Protein AF-A0A923CC50-F1 (afdb_monomer_lite)

pLDDT: mean 88.53, std 10.12, range [54.56, 97.69]

Structure (mmCIF, N/CA/C/O backbone):
data_AF-A0A923CC50-F1
#
_entry.id   AF-A0A923CC50-F1
#
loop_
_atom_site.group_PDB
_atom_site.id
_atom_site.type_symbol
_atom_site.label_atom_id
_atom_site.label_alt_id
_atom_site.label_comp_id
_atom_site.label_asym_id
_atom_site.label_entity_id
_atom_site.label_seq_id
_atom_site.pdbx_PDB_ins_code
_atom_site.Cartn_x
_atom_site.Cartn_y
_atom_site.Cartn_z
_atom_site.occupancy
_atom_site.B_iso_or_equiv
_atom_site.auth_seq_id
_atom_site.auth_comp_id
_atom_site.auth_asym_id
_atom_site.auth_atom_id
_atom_site.pdbx_PDB_model_num
ATOM 1 N N . HIS A 1 1 ? 27.090 2.683 -10.263 1.00 54.56 1 HIS A N 1
ATOM 2 C CA . HIS A 1 1 ? 25.791 2.010 -10.485 1.00 54.56 1 HIS A CA 1
ATOM 3 C C . HIS A 1 1 ? 24.803 2.497 -9.418 1.00 54.56 1 HIS A C 1
ATOM 5 O O . HIS A 1 1 ? 24.905 2.073 -8.277 1.00 54.56 1 HIS A O 1
ATOM 11 N N . LEU A 1 2 ? 23.912 3.448 -9.733 1.00 62.91 2 LEU A N 1
ATOM 12 C CA . LEU A 1 2 ? 23.032 4.094 -8.733 1.00 62.91 2 LEU A CA 1
ATOM 13 C C . LEU A 1 2 ? 21.709 3.344 -8.479 1.00 62.91 2 LEU A C 1
ATOM 15 O O . LEU A 1 2 ? 20.970 3.711 -7.579 1.00 62.91 2 LEU A O 1
ATOM 19 N N . LEU A 1 3 ? 21.400 2.285 -9.235 1.00 71.25 3 LEU A N 1
ATOM 20 C CA . LEU A 1 3 ? 20.100 1.587 -9.196 1.00 71.25 3 LEU A CA 1
ATOM 21 C C . LEU A 1 3 ? 20.236 0.080 -8.906 1.00 71.25 3 LEU A C 1
ATOM 23 O O . LEU A 1 3 ? 19.431 -0.750 -9.330 1.00 71.25 3 LEU A O 1
ATOM 27 N N . THR A 1 4 ? 21.290 -0.290 -8.183 1.00 69.88 4 THR A N 1
ATOM 28 C CA . THR A 1 4 ? 21.606 -1.670 -7.783 1.00 69.88 4 THR A CA 1
ATOM 29 C C . THR A 1 4 ? 21.574 -1.827 -6.266 1.00 69.88 4 THR A C 1
ATOM 31 O O . THR A 1 4 ? 21.692 -0.847 -5.534 1.00 69.88 4 THR A O 1
ATOM 34 N N . GLY A 1 5 ? 21.433 -3.067 -5.787 1.00 80.31 5 GLY A N 1
ATOM 35 C CA . GLY A 1 5 ? 21.504 -3.381 -4.356 1.00 80.31 5 GLY A CA 1
ATOM 36 C C . GLY A 1 5 ? 20.474 -2.613 -3.521 1.00 80.31 5 GLY A C 1
ATOM 37 O O . GLY A 1 5 ? 19.288 -2.608 -3.853 1.00 80.31 5 GLY A O 1
ATOM 38 N N . GLY A 1 6 ? 20.935 -1.943 -2.459 1.00 81.62 6 GLY A N 1
ATOM 39 C CA . GLY A 1 6 ? 20.091 -1.220 -1.497 1.00 81.62 6 GLY A CA 1
ATOM 40 C C . GLY A 1 6 ? 19.206 -0.127 -2.106 1.00 81.62 6 GLY A C 1
ATOM 41 O O . GLY A 1 6 ? 18.111 0.116 -1.611 1.00 81.62 6 GLY A O 1
ATOM 42 N N . ASN A 1 7 ? 19.588 0.465 -3.240 1.00 87.00 7 ASN A N 1
ATOM 43 C CA . ASN A 1 7 ? 18.759 1.494 -3.876 1.00 87.00 7 ASN A CA 1
ATOM 44 C C . ASN A 1 7 ? 17.466 0.918 -4.471 1.00 87.00 7 ASN A C 1
ATOM 46 O O . ASN A 1 7 ? 16.459 1.617 -4.538 1.00 87.00 7 ASN A O 1
ATOM 50 N N . LYS A 1 8 ? 17.436 -0.378 -4.813 1.00 88.31 8 LYS A N 1
ATOM 51 C CA . LYS A 1 8 ? 16.191 -1.055 -5.219 1.00 88.31 8 LYS A CA 1
ATOM 52 C C . LYS A 1 8 ? 15.199 -1.166 -4.061 1.00 88.31 8 LYS A C 1
ATOM 54 O O . LYS A 1 8 ? 13.997 -1.063 -4.282 1.00 88.31 8 LYS A O 1
ATOM 59 N N . LEU A 1 9 ? 15.704 -1.350 -2.841 1.00 91.25 9 LEU A N 1
ATOM 60 C CA . LEU A 1 9 ? 14.896 -1.398 -1.621 1.00 91.25 9 LEU A CA 1
ATOM 61 C C . LEU A 1 9 ? 14.286 -0.023 -1.318 1.00 91.25 9 LEU A C 1
ATOM 63 O O . LEU A 1 9 ? 13.096 0.071 -1.031 1.00 91.25 9 LEU A O 1
ATOM 67 N N . TRP A 1 10 ? 15.057 1.052 -1.497 1.00 93.19 10 TRP A N 1
ATOM 68 C CA . TRP A 1 10 ? 14.546 2.418 -1.358 1.00 93.19 10 TRP A CA 1
ATOM 69 C C . TRP A 1 10 ? 13.496 2.787 -2.402 1.00 93.19 10 TRP A C 1
ATOM 71 O O . TRP A 1 10 ? 12.449 3.314 -2.040 1.00 93.19 10 TRP A O 1
ATOM 81 N N . VAL A 1 11 ? 13.732 2.464 -3.678 1.00 92.62 11 VAL A N 1
ATOM 82 C CA . VAL A 1 11 ? 12.735 2.668 -4.743 1.00 92.62 11 VAL A CA 1
ATOM 83 C C . VAL A 1 11 ? 11.450 1.911 -4.419 1.00 92.62 11 VAL A C 1
ATOM 85 O O . VAL A 1 11 ? 10.359 2.465 -4.505 1.00 92.62 11 VAL A O 1
ATOM 88 N N . ARG A 1 12 ? 11.575 0.659 -3.974 1.00 94.38 12 ARG A N 1
ATOM 89 C CA . ARG A 1 12 ? 10.435 -0.152 -3.556 1.00 94.38 12 ARG A CA 1
ATOM 90 C C . ARG A 1 12 ? 9.664 0.483 -2.396 1.00 94.38 12 ARG A C 1
ATOM 92 O O . ARG A 1 12 ? 8.437 0.510 -2.431 1.00 94.38 12 ARG A O 1
ATOM 99 N N . PHE A 1 13 ? 10.369 0.973 -1.376 1.00 95.38 13 PHE A N 1
ATOM 100 C CA . PHE A 1 13 ? 9.758 1.655 -0.235 1.00 95.38 13 PHE A CA 1
ATOM 101 C C . PHE A 1 13 ? 9.012 2.913 -0.686 1.00 95.38 13 PHE A C 1
ATOM 103 O O . PHE A 1 13 ? 7.861 3.108 -0.307 1.00 95.38 13 PHE A O 1
ATOM 110 N N . PHE A 1 14 ? 9.646 3.723 -1.536 1.00 95.31 14 PHE A N 1
ATOM 111 C CA . PHE A 1 14 ? 9.065 4.945 -2.077 1.00 95.31 14 PHE A CA 1
ATOM 112 C C . PHE A 1 14 ? 7.775 4.670 -2.859 1.00 95.31 14 PHE A C 1
ATOM 114 O O . PHE A 1 14 ? 6.743 5.258 -2.545 1.00 95.31 14 PHE A O 1
ATOM 121 N N . LEU A 1 15 ? 7.805 3.728 -3.811 1.00 95.25 15 LEU A N 1
ATOM 122 C CA . LEU A 1 15 ? 6.622 3.333 -4.586 1.00 95.25 15 LEU A CA 1
ATOM 123 C C . LEU A 1 15 ? 5.485 2.862 -3.671 1.00 95.25 15 LEU A C 1
ATOM 125 O O . LEU A 1 15 ? 4.340 3.272 -3.842 1.00 95.25 15 LEU A O 1
ATOM 129 N N . LEU A 1 16 ? 5.804 2.042 -2.663 1.00 96.94 16 LEU A N 1
ATOM 130 C CA . LEU A 1 16 ? 4.798 1.525 -1.739 1.00 96.94 16 LEU A CA 1
ATOM 131 C C . LEU A 1 16 ? 4.185 2.645 -0.895 1.00 96.94 16 LEU A C 1
ATOM 133 O O . LEU A 1 16 ? 2.974 2.656 -0.702 1.00 96.94 16 LEU A O 1
ATOM 137 N N . ALA A 1 17 ? 5.000 3.574 -0.394 1.00 96.44 17 ALA A N 1
ATOM 138 C CA . ALA A 1 17 ? 4.528 4.697 0.408 1.00 96.44 17 ALA A CA 1
ATOM 139 C C . ALA A 1 17 ? 3.600 5.615 -0.398 1.00 96.44 17 ALA A C 1
ATOM 141 O O . ALA A 1 17 ? 2.537 5.994 0.096 1.00 96.44 17 ALA A O 1
ATOM 142 N N . VAL A 1 18 ? 3.964 5.928 -1.646 1.00 96.19 18 VAL A N 1
ATOM 143 C CA . VAL A 1 18 ? 3.132 6.740 -2.545 1.00 96.19 18 VAL A CA 1
ATOM 144 C C . VAL A 1 18 ? 1.795 6.050 -2.808 1.00 96.19 18 VAL A C 1
ATOM 146 O O . VAL A 1 18 ? 0.755 6.660 -2.580 1.00 96.19 18 VAL A O 1
ATOM 149 N N . TYR A 1 19 ? 1.794 4.772 -3.194 1.00 96.12 19 TYR A N 1
ATOM 150 C CA . TYR A 1 19 ? 0.546 4.051 -3.470 1.00 96.12 19 TYR A CA 1
ATOM 151 C C . TYR A 1 19 ? -0.312 3.885 -2.214 1.00 96.12 19 TYR A C 1
ATOM 153 O O . TYR A 1 19 ? -1.489 4.221 -2.215 1.00 96.12 19 TYR A O 1
ATOM 161 N N . ALA A 1 20 ? 0.269 3.460 -1.091 1.00 96.31 20 ALA A N 1
ATOM 162 C CA . ALA A 1 20 ? -0.494 3.289 0.143 1.00 96.31 20 ALA A CA 1
ATOM 163 C C . ALA A 1 20 ? -1.146 4.594 0.628 1.00 96.31 20 ALA A C 1
ATOM 165 O O . ALA A 1 20 ? -2.292 4.579 1.072 1.00 96.31 20 ALA A O 1
ATOM 166 N N . THR A 1 21 ? -0.439 5.723 0.541 1.00 94.69 21 THR A N 1
ATOM 167 C CA . THR A 1 21 ? -0.992 7.022 0.956 1.00 94.69 21 THR A CA 1
ATOM 168 C C . THR A 1 21 ? -2.039 7.550 -0.021 1.00 94.69 21 THR A C 1
ATOM 170 O O . THR A 1 21 ? -3.039 8.104 0.435 1.00 94.69 21 THR A O 1
ATOM 173 N N . MET A 1 22 ? -1.850 7.336 -1.327 1.00 94.81 22 MET A N 1
ATOM 174 C CA . MET A 1 22 ? -2.838 7.652 -2.363 1.00 94.81 22 MET A CA 1
ATOM 175 C C . MET A 1 22 ? -4.144 6.891 -2.117 1.00 94.81 22 MET A C 1
ATOM 177 O O . MET A 1 22 ? -5.173 7.529 -1.914 1.00 94.81 22 MET A O 1
ATOM 181 N N . TYR A 1 23 ? -4.064 5.565 -1.955 1.00 94.88 23 TYR A N 1
ATOM 182 C CA . TYR A 1 23 ? -5.224 4.710 -1.693 1.00 94.88 23 TYR A CA 1
ATOM 183 C C . TYR A 1 23 ? -6.032 5.177 -0.480 1.00 94.88 23 TYR A C 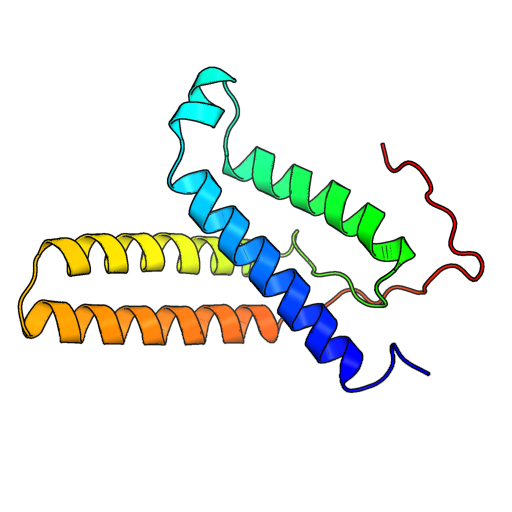1
ATOM 185 O O . TYR A 1 23 ? -7.247 5.343 -0.537 1.00 94.88 23 TYR A O 1
ATOM 193 N N . VAL A 1 24 ? -5.358 5.432 0.648 1.00 93.88 24 VAL A N 1
ATOM 194 C CA . VAL A 1 24 ? -6.035 5.911 1.862 1.00 93.88 24 VAL A CA 1
ATOM 195 C C . VAL A 1 24 ? -6.708 7.260 1.610 1.00 93.88 24 VAL A C 1
ATOM 197 O O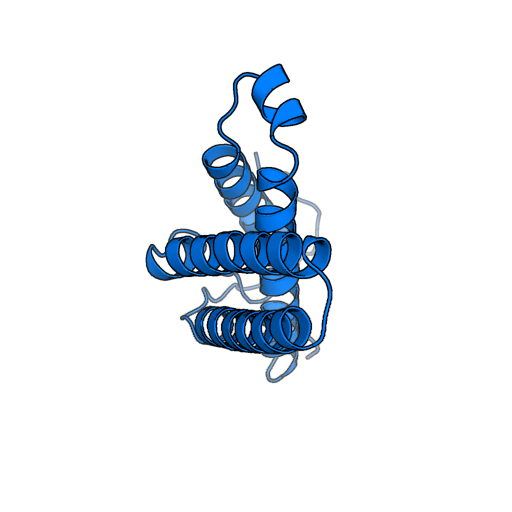 . VAL A 1 24 ? -7.863 7.443 1.982 1.00 93.88 24 VAL A O 1
ATOM 200 N N . ARG A 1 25 ? -6.000 8.209 0.991 1.00 91.31 25 ARG A N 1
ATOM 201 C CA . ARG A 1 25 ? -6.502 9.569 0.764 1.00 91.31 25 ARG A CA 1
ATOM 202 C C . ARG A 1 25 ? -7.725 9.577 -0.150 1.00 91.31 25 ARG A C 1
ATOM 204 O O . ARG A 1 25 ? -8.698 10.265 0.162 1.00 91.31 25 ARG A O 1
ATOM 211 N N . ASP A 1 26 ? -7.674 8.831 -1.244 1.00 89.88 26 ASP A N 1
ATOM 212 C CA . ASP A 1 26 ? -8.690 8.894 -2.294 1.00 89.88 26 ASP A CA 1
ATOM 213 C C . ASP A 1 26 ? -9.999 8.232 -1.825 1.00 89.88 26 ASP A C 1
ATOM 215 O O . ASP A 1 26 ? -11.089 8.732 -2.107 1.00 89.88 26 ASP A O 1
ATOM 219 N N . HIS A 1 27 ? -9.904 7.256 -0.916 1.00 88.88 27 HIS A N 1
ATOM 220 C CA . HIS A 1 27 ? -11.058 6.669 -0.230 1.00 88.88 27 HIS A CA 1
ATOM 221 C C . HIS A 1 27 ? -11.606 7.505 0.942 1.00 88.88 27 HIS A C 1
ATOM 223 O O . HIS A 1 27 ? -12.742 7.289 1.366 1.00 88.88 27 HIS A O 1
ATOM 229 N N . VAL A 1 28 ? -10.829 8.450 1.483 1.00 80.94 28 VAL A N 1
ATOM 230 C CA . VAL A 1 28 ? -11.284 9.397 2.524 1.00 80.94 28 VAL A CA 1
ATOM 231 C C . VAL A 1 28 ? -11.992 10.612 1.909 1.00 80.94 28 VAL A C 1
ATOM 233 O O . VAL A 1 28 ? -12.770 11.279 2.589 1.00 80.94 28 VAL A O 1
ATOM 236 N N . ARG A 1 29 ? -11.780 10.895 0.615 1.00 71.75 29 ARG A N 1
ATOM 237 C CA . ARG A 1 29 ? -12.413 12.007 -0.121 1.00 71.75 29 ARG A CA 1
ATOM 238 C C . ARG A 1 29 ? -13.328 11.513 -1.256 1.00 71.75 29 ARG A C 1
ATOM 240 O O . ARG A 1 29 ? -13.096 11.849 -2.420 1.00 71.75 29 ARG A O 1
ATOM 247 N N . PRO A 1 30 ? -14.399 10.759 -0.951 1.00 66.38 30 PRO A N 1
ATOM 248 C CA . PRO A 1 30 ? -15.246 10.156 -1.977 1.00 66.38 30 PRO A CA 1
ATOM 249 C C . PRO A 1 30 ? -16.060 11.184 -2.776 1.00 66.38 30 PRO A C 1
ATOM 251 O O . PRO A 1 30 ? -16.472 10.881 -3.886 1.00 66.38 30 PRO A O 1
ATOM 254 N N . GLU A 1 31 ? -16.273 12.400 -2.261 1.00 66.06 31 GLU A N 1
ATOM 255 C CA . GLU A 1 31 ? -17.092 13.430 -2.926 1.00 66.06 31 GLU A CA 1
ATOM 256 C C . GLU A 1 31 ? -16.557 13.841 -4.311 1.00 66.06 31 GLU A C 1
ATOM 258 O O . GLU A 1 31 ? -17.342 14.131 -5.207 1.00 66.06 31 GLU A O 1
ATOM 263 N N . PHE A 1 32 ? -15.236 13.798 -4.529 1.00 66.12 32 PHE A N 1
ATOM 264 C CA . PHE A 1 32 ? -14.642 14.066 -5.846 1.00 66.12 32 PHE A CA 1
ATOM 265 C C . PHE A 1 32 ? -14.969 12.962 -6.865 1.00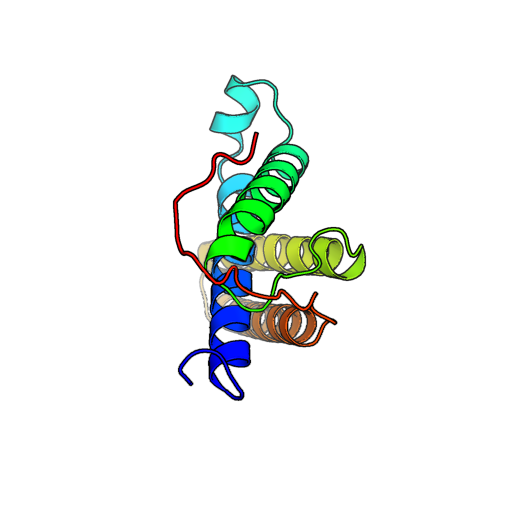 66.12 32 PHE A C 1
ATOM 267 O O . PHE A 1 32 ? -15.316 13.250 -8.005 1.00 66.12 32 PHE A O 1
ATOM 274 N N . HIS A 1 33 ? -14.906 11.702 -6.434 1.00 62.12 33 HIS A N 1
ATOM 275 C CA . HIS A 1 33 ? -15.156 10.533 -7.278 1.00 62.12 33 HIS A CA 1
ATOM 276 C C . HIS A 1 33 ? -16.654 10.338 -7.545 1.00 62.12 33 HIS A C 1
ATOM 278 O O . HIS A 1 33 ? -17.048 10.055 -8.671 1.00 62.12 33 HIS A O 1
ATOM 284 N N . LYS A 1 34 ? -17.504 10.623 -6.546 1.00 64.81 34 LYS A N 1
ATOM 285 C CA . LYS A 1 34 ? -18.967 10.678 -6.695 1.00 64.81 34 LYS A CA 1
ATOM 286 C C . LYS A 1 34 ? -19.413 11.740 -7.699 1.00 64.81 34 LYS A C 1
ATOM 288 O O . LYS A 1 34 ? -20.351 11.501 -8.446 1.00 64.81 34 LYS A O 1
ATOM 293 N N . ALA A 1 35 ? -18.750 12.898 -7.734 1.00 69.69 35 ALA A N 1
ATOM 294 C CA . ALA A 1 35 ? -19.061 13.950 -8.703 1.00 69.69 35 ALA A CA 1
ATOM 295 C C . ALA A 1 35 ? -18.723 13.553 -10.153 1.00 69.69 35 ALA A C 1
ATOM 297 O O . ALA A 1 35 ? -19.258 14.148 -11.086 1.00 69.69 35 ALA A O 1
ATOM 298 N N . LEU A 1 36 ? -17.844 12.563 -10.334 1.00 73.38 36 LEU A N 1
ATOM 299 C CA . LEU A 1 36 ? -17.425 12.032 -11.631 1.00 73.38 36 LEU A CA 1
ATOM 300 C C . LEU A 1 36 ? -18.075 10.678 -11.971 1.00 73.38 36 LEU A C 1
ATOM 302 O O . LEU A 1 36 ? -17.843 10.183 -13.067 1.00 73.38 36 LEU A O 1
ATOM 306 N N . ASP A 1 37 ? -18.879 10.109 -11.064 1.00 77.81 37 ASP A N 1
ATOM 307 C CA . ASP A 1 37 ? -19.471 8.761 -11.151 1.00 77.81 37 ASP A CA 1
ATOM 308 C C . ASP A 1 37 ? -18.434 7.640 -11.370 1.00 77.81 37 ASP A C 1
ATOM 310 O O . ASP A 1 37 ? -18.635 6.708 -12.145 1.00 77.81 37 ASP A O 1
ATOM 314 N N . ILE A 1 38 ? -17.281 7.751 -10.699 1.00 81.88 38 ILE A N 1
ATOM 315 C CA . ILE A 1 38 ? -16.178 6.784 -10.797 1.00 81.88 38 ILE A CA 1
ATOM 316 C C . ILE A 1 38 ? -15.974 6.104 -9.442 1.00 81.88 38 ILE A C 1
ATOM 318 O O . ILE A 1 38 ? -15.955 6.764 -8.400 1.00 81.88 38 ILE A O 1
ATOM 322 N N . ASP A 1 39 ? -15.777 4.786 -9.445 1.00 86.44 39 ASP A N 1
ATOM 323 C CA . ASP A 1 39 ? -15.371 4.058 -8.246 1.00 86.44 39 ASP A CA 1
ATOM 324 C C . ASP A 1 39 ? -13.905 4.396 -7.877 1.00 86.44 39 ASP A C 1
ATOM 326 O O . ASP A 1 39 ? -13.008 4.274 -8.717 1.00 86.44 39 ASP A O 1
ATOM 330 N N . PRO A 1 40 ? -13.616 4.832 -6.633 1.00 86.50 40 PRO A N 1
ATOM 331 C CA . PRO A 1 40 ? -12.270 5.246 -6.235 1.00 86.50 40 PRO A CA 1
ATOM 332 C C . PRO A 1 40 ? -11.262 4.091 -6.250 1.00 86.50 40 PRO A C 1
ATOM 334 O O . PRO A 1 40 ? -10.084 4.317 -6.515 1.00 86.50 40 PRO A O 1
ATOM 337 N N . THR A 1 41 ? -11.698 2.852 -5.994 1.00 89.94 41 THR A N 1
ATOM 338 C CA . THR A 1 41 ? -10.819 1.681 -6.055 1.00 89.94 41 THR A CA 1
ATOM 339 C C . THR A 1 41 ? -10.425 1.376 -7.503 1.00 89.94 41 THR A C 1
ATOM 341 O O . THR A 1 41 ? -9.251 1.118 -7.777 1.00 89.94 41 THR A O 1
ATOM 344 N N . GLU A 1 42 ? -11.376 1.421 -8.438 1.00 88.50 42 GLU A N 1
ATOM 345 C CA . GLU A 1 42 ? -11.096 1.248 -9.869 1.00 88.50 42 GLU A CA 1
ATOM 346 C C . GLU A 1 42 ? -10.179 2.352 -10.402 1.00 88.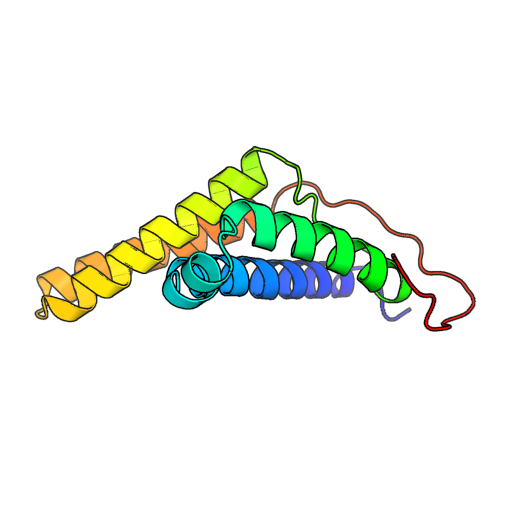50 42 GLU A C 1
ATOM 348 O O . GLU A 1 42 ? -9.187 2.059 -11.075 1.00 88.50 42 GLU A O 1
ATOM 353 N N . TYR A 1 43 ? -10.454 3.605 -10.032 1.00 89.69 43 TYR A N 1
ATOM 354 C CA . TYR A 1 43 ? -9.611 4.747 -10.372 1.00 89.69 43 TYR A CA 1
ATOM 355 C C . TYR A 1 43 ? -8.172 4.578 -9.867 1.00 89.69 43 TYR A C 1
ATOM 357 O O . TYR A 1 43 ? -7.227 4.711 -10.646 1.00 89.69 43 TYR A O 1
ATOM 365 N N . ASP A 1 44 ? -7.989 4.224 -8.590 1.00 92.12 44 ASP A N 1
ATOM 366 C CA . ASP A 1 44 ? -6.664 4.025 -7.997 1.00 92.12 44 ASP A CA 1
ATOM 367 C C . ASP A 1 44 ? -5.860 2.951 -8.737 1.00 92.12 44 ASP A C 1
ATOM 369 O O . ASP A 1 44 ? -4.667 3.131 -9.004 1.00 92.12 44 ASP A O 1
ATOM 373 N N . PHE A 1 45 ? -6.494 1.830 -9.092 1.00 93.75 45 PHE A N 1
ATOM 374 C CA . PHE A 1 45 ? -5.805 0.749 -9.794 1.00 93.75 45 PHE A CA 1
ATOM 375 C C . PHE A 1 45 ? -5.459 1.102 -11.240 1.00 93.75 45 PHE A C 1
ATOM 377 O O . PHE A 1 45 ? -4.390 0.703 -11.711 1.00 93.75 45 PHE A O 1
ATOM 384 N N . GLU A 1 46 ? -6.275 1.906 -11.918 1.00 92.69 46 GLU A N 1
ATOM 385 C CA . GLU A 1 46 ? -5.917 2.434 -13.235 1.00 92.69 46 GLU A CA 1
ATOM 386 C C . GLU A 1 46 ? -4.745 3.424 -13.144 1.00 92.69 46 GLU A C 1
ATOM 388 O O . GLU A 1 46 ? -3.772 3.328 -13.902 1.00 92.69 46 GLU A O 1
ATOM 393 N N . VAL A 1 47 ? -4.756 4.313 -12.145 1.00 93.19 47 VAL A N 1
ATOM 394 C CA . VAL A 1 47 ? -3.629 5.212 -11.864 1.00 93.19 47 VAL A CA 1
ATOM 395 C C . VAL A 1 47 ? -2.362 4.415 -11.558 1.00 93.19 47 VAL A C 1
ATOM 397 O O . VAL A 1 47 ? -1.287 4.771 -12.050 1.00 93.19 47 VAL A O 1
ATOM 400 N N . TYR A 1 48 ? -2.447 3.318 -10.801 1.00 94.75 48 TYR A N 1
ATOM 401 C CA . TYR A 1 48 ? -1.296 2.449 -10.546 1.00 94.75 48 TYR A CA 1
ATOM 402 C C . TYR A 1 48 ? -0.762 1.803 -11.808 1.00 94.75 48 TYR A C 1
ATOM 404 O O . TYR A 1 48 ? 0.459 1.759 -11.969 1.00 94.75 48 TYR A O 1
ATOM 412 N N . ARG A 1 49 ? -1.633 1.340 -12.707 1.00 93.56 49 ARG A N 1
ATOM 413 C CA . ARG A 1 49 ? -1.233 0.744 -13.983 1.00 93.56 49 ARG A CA 1
ATOM 414 C C . ARG A 1 49 ? -0.444 1.745 -14.827 1.00 93.56 49 ARG A C 1
ATOM 416 O O . ARG A 1 49 ? 0.693 1.460 -15.207 1.00 93.56 49 ARG A O 1
ATOM 423 N N . ILE A 1 50 ? -1.002 2.937 -15.051 1.00 93.06 50 ILE A N 1
ATOM 424 C CA . ILE A 1 50 ? -0.373 3.996 -15.858 1.00 93.06 50 ILE A CA 1
ATOM 425 C C . ILE A 1 50 ? 0.925 4.474 -15.200 1.00 93.06 50 ILE A C 1
ATOM 427 O O . ILE A 1 50 ? 1.973 4.555 -15.843 1.00 93.06 50 ILE A O 1
ATOM 431 N N . THR A 1 51 ? 0.888 4.748 -13.895 1.00 92.81 51 THR A N 1
ATOM 432 C CA . THR A 1 51 ? 2.061 5.230 -13.154 1.00 92.81 51 THR A CA 1
ATOM 433 C C . THR A 1 51 ? 3.170 4.186 -13.148 1.00 92.81 51 THR A C 1
ATOM 435 O O . THR A 1 51 ? 4.334 4.532 -13.339 1.00 92.81 51 THR A O 1
ATOM 438 N N . SER A 1 52 ? 2.828 2.908 -12.957 1.00 92.94 52 SER A N 1
ATOM 439 C CA . SER A 1 52 ? 3.788 1.805 -13.013 1.00 92.94 52 SER A CA 1
ATOM 440 C C . SER A 1 52 ? 4.458 1.738 -14.378 1.00 92.94 52 SER A C 1
ATOM 442 O O . SER A 1 52 ? 5.683 1.629 -14.423 1.00 92.94 52 SER A O 1
ATOM 444 N N . GLU A 1 53 ? 3.694 1.883 -15.465 1.00 91.50 53 GLU A N 1
ATOM 445 C CA . GLU A 1 53 ? 4.224 1.893 -16.830 1.00 91.50 53 GLU A CA 1
ATOM 446 C C . GLU A 1 53 ? 5.204 3.049 -17.054 1.00 91.50 53 GLU A C 1
ATOM 448 O O . GLU A 1 53 ? 6.352 2.827 -17.434 1.00 91.50 53 GLU A O 1
ATOM 453 N N . ILE A 1 54 ? 4.810 4.279 -16.715 1.00 89.50 54 ILE A N 1
ATOM 454 C CA . ILE A 1 54 ? 5.683 5.459 -16.835 1.00 89.50 54 ILE A CA 1
ATOM 455 C C . ILE A 1 54 ? 6.946 5.282 -15.980 1.00 89.50 54 ILE A C 1
ATOM 457 O O . ILE A 1 54 ? 8.061 5.581 -16.414 1.00 89.50 54 ILE A O 1
ATOM 461 N N . SER A 1 55 ? 6.797 4.742 -14.770 1.00 90.06 55 SER A N 1
ATOM 462 C CA . SER A 1 55 ? 7.905 4.574 -13.831 1.00 90.06 55 SER A CA 1
ATOM 463 C C . SER A 1 55 ? 8.980 3.594 -14.318 1.00 90.06 55 SER A C 1
ATOM 465 O O . SER A 1 55 ? 10.138 3.720 -13.912 1.00 90.06 55 SER A O 1
ATOM 467 N N . ARG A 1 56 ? 8.657 2.674 -15.245 1.00 89.94 56 ARG A N 1
ATOM 468 C CA . ARG A 1 56 ? 9.636 1.757 -15.863 1.00 89.94 56 ARG A CA 1
ATOM 469 C C . ARG A 1 56 ? 10.743 2.492 -16.620 1.00 89.94 56 ARG A C 1
ATOM 471 O O . ARG A 1 56 ? 11.837 1.956 -16.786 1.00 89.94 56 ARG A O 1
ATOM 478 N N . GLN A 1 57 ? 10.507 3.734 -17.032 1.00 86.88 57 GLN A N 1
ATOM 479 C CA . GLN A 1 57 ? 11.522 4.547 -17.704 1.00 86.88 57 GLN A CA 1
ATOM 480 C C . GLN A 1 57 ? 12.654 4.976 -16.754 1.00 86.88 57 GLN A C 1
ATOM 482 O O . GLN A 1 57 ? 13.744 5.309 -17.214 1.00 86.88 57 GLN A O 1
ATOM 487 N N . VAL A 1 58 ? 12.420 4.962 -15.434 1.00 87.62 58 VAL A N 1
ATOM 488 C CA . VAL A 1 58 ? 13.354 5.516 -14.435 1.00 87.62 58 VAL A CA 1
ATOM 489 C C . VAL A 1 58 ? 13.678 4.567 -13.282 1.00 87.62 58 VAL A C 1
ATOM 491 O O . VAL A 1 58 ? 14.748 4.683 -12.680 1.00 87.62 58 VAL A O 1
ATOM 494 N N . PHE A 1 59 ? 12.801 3.610 -12.968 1.00 90.06 59 PHE A N 1
ATOM 495 C CA . PHE A 1 59 ? 12.970 2.708 -11.835 1.00 90.06 59 PHE A CA 1
ATOM 496 C C . PHE A 1 59 ? 13.285 1.270 -12.255 1.00 90.06 59 PHE A C 1
ATOM 498 O O . PHE A 1 59 ? 12.675 0.729 -13.174 1.00 90.06 59 PHE A O 1
ATOM 505 N N . PRO A 1 60 ? 14.204 0.588 -11.546 1.00 89.69 60 PRO A N 1
ATOM 506 C CA . PRO A 1 60 ? 14.611 -0.782 -11.868 1.00 89.69 60 PRO A CA 1
ATOM 507 C C . PRO A 1 60 ? 13.635 -1.853 -11.339 1.00 89.69 60 PRO A C 1
ATOM 509 O O . PRO A 1 60 ? 13.917 -3.052 -11.424 1.00 89.69 60 PRO A O 1
ATOM 512 N N . VAL A 1 61 ? 12.547 -1.436 -10.686 1.00 92.25 61 VAL A N 1
ATOM 513 C CA . VAL A 1 61 ? 11.582 -2.297 -9.994 1.00 92.25 61 VAL A CA 1
ATOM 514 C C . VAL A 1 61 ? 10.197 -1.667 -10.089 1.00 92.25 61 VAL A C 1
ATOM 516 O O . VAL A 1 61 ? 10.069 -0.454 -9.951 1.00 92.25 61 VAL A O 1
ATOM 519 N N . VAL A 1 62 ? 9.181 -2.511 -10.256 1.00 93.62 62 VAL A N 1
ATOM 520 C CA . VAL A 1 62 ? 7.760 -2.152 -10.227 1.00 93.62 62 VAL A CA 1
ATOM 521 C C . VAL A 1 62 ? 7.049 -2.999 -9.166 1.00 93.62 62 VAL A C 1
ATOM 523 O O . VAL A 1 62 ? 7.426 -4.151 -8.923 1.00 93.62 62 VAL A O 1
ATOM 526 N N . LEU A 1 63 ? 6.050 -2.427 -8.494 1.00 94.25 63 LEU A N 1
ATOM 527 C CA . LEU A 1 63 ? 5.207 -3.166 -7.553 1.00 94.25 63 LEU A CA 1
ATOM 528 C C . LEU A 1 63 ? 4.170 -3.996 -8.315 1.00 94.25 63 LEU A C 1
ATOM 530 O O . LEU A 1 63 ? 3.593 -3.527 -9.287 1.00 94.25 63 LEU A O 1
ATOM 534 N N . ASP A 1 64 ? 3.923 -5.223 -7.864 1.00 94.38 64 ASP A N 1
ATOM 535 C CA . ASP A 1 64 ? 2.868 -6.077 -8.415 1.00 94.38 64 ASP A CA 1
ATOM 536 C C . ASP A 1 64 ? 1.504 -5.657 -7.834 1.00 94.38 64 ASP A C 1
ATOM 538 O O . ASP A 1 64 ? 1.024 -6.222 -6.848 1.00 94.38 64 ASP A O 1
ATOM 542 N N . THR A 1 65 ? 0.925 -4.590 -8.392 1.00 92.81 65 THR A N 1
ATOM 543 C CA . THR A 1 65 ? -0.323 -3.970 -7.909 1.00 92.81 65 THR A CA 1
ATOM 544 C C . THR A 1 65 ? -1.573 -4.793 -8.220 1.00 92.81 65 THR A C 1
ATOM 546 O O . THR A 1 65 ? -2.600 -4.632 -7.557 1.00 92.81 65 THR A O 1
ATOM 549 N N . ASP A 1 66 ? -1.486 -5.714 -9.180 1.00 92.62 66 ASP A N 1
ATOM 550 C CA . ASP A 1 66 ? -2.566 -6.644 -9.529 1.00 92.62 66 ASP A CA 1
ATOM 551 C C . ASP A 1 66 ? -2.607 -7.871 -8.621 1.00 92.62 66 ASP A C 1
ATOM 553 O O . ASP A 1 66 ? -3.599 -8.602 -8.594 1.00 92.62 66 ASP A O 1
ATOM 557 N N . ASN A 1 67 ? -1.570 -8.071 -7.805 1.00 94.00 67 ASN A N 1
ATOM 558 C CA . ASN A 1 67 ? -1.557 -9.134 -6.822 1.00 94.00 67 ASN A CA 1
ATOM 559 C C . ASN A 1 67 ? -2.741 -8.990 -5.847 1.00 94.00 67 ASN A C 1
ATOM 561 O O . ASN A 1 67 ? -2.826 -7.988 -5.126 1.00 94.00 67 ASN A O 1
ATOM 565 N N . PRO A 1 68 ? -3.608 -10.007 -5.699 1.00 95.25 68 PRO A N 1
ATOM 566 C CA . PRO A 1 68 ? -4.748 -9.921 -4.789 1.00 95.25 68 PRO A CA 1
ATOM 567 C C . PRO A 1 68 ? -4.310 -9.707 -3.333 1.00 95.25 68 PRO A C 1
ATOM 569 O O . PRO A 1 68 ? -5.006 -9.044 -2.566 1.00 95.25 68 PRO A O 1
ATOM 572 N N . LYS A 1 69 ? -3.119 -10.193 -2.944 1.00 96.31 69 LYS A N 1
ATOM 573 C CA . LYS A 1 69 ? -2.553 -9.946 -1.607 1.00 96.31 69 LYS A CA 1
ATOM 574 C C . LYS A 1 69 ? -2.116 -8.494 -1.425 1.00 96.31 69 LYS A C 1
ATOM 576 O O . LYS A 1 69 ? -2.194 -7.984 -0.309 1.00 96.31 69 LYS A O 1
ATOM 581 N N . PHE A 1 70 ? -1.655 -7.843 -2.494 1.00 95.81 70 PHE A N 1
ATOM 582 C CA . PHE A 1 70 ? -1.291 -6.429 -2.465 1.00 95.81 70 PHE A CA 1
ATOM 583 C C . PHE A 1 70 ? -2.541 -5.569 -2.276 1.00 95.81 70 PHE A C 1
ATOM 585 O O . PHE A 1 70 ? -2.607 -4.788 -1.329 1.00 95.81 70 PHE A O 1
ATOM 592 N N . ARG A 1 71 ? -3.579 -5.807 -3.088 1.00 95.94 71 ARG A N 1
ATOM 593 C CA . ARG A 1 71 ? -4.870 -5.108 -2.983 1.00 95.94 71 ARG A CA 1
ATOM 594 C C . ARG A 1 71 ? -5.520 -5.302 -1.610 1.00 95.94 71 ARG A C 1
ATOM 596 O O . ARG A 1 71 ? -5.883 -4.331 -0.954 1.00 95.94 71 ARG A O 1
ATOM 603 N N . ALA A 1 72 ? -5.559 -6.539 -1.108 1.00 96.50 72 ALA A N 1
ATOM 604 C CA . ALA A 1 72 ? -6.073 -6.827 0.233 1.00 96.50 72 ALA A CA 1
ATOM 605 C C . ALA A 1 72 ? -5.255 -6.147 1.348 1.00 96.50 72 ALA A C 1
ATOM 607 O O . ALA A 1 72 ? -5.806 -5.728 2.367 1.00 96.50 72 ALA A O 1
ATOM 608 N N . GLY A 1 73 ? -3.934 -6.031 1.179 1.00 96.81 73 GLY A N 1
ATOM 609 C CA . GLY A 1 73 ? -3.080 -5.329 2.133 1.00 96.81 73 GLY A CA 1
ATOM 610 C C . GLY A 1 73 ? -3.303 -3.814 2.129 1.00 96.81 73 GLY A C 1
ATOM 611 O O . GLY A 1 73 ? -3.344 -3.221 3.205 1.00 96.81 73 GLY A O 1
ATOM 612 N N . LEU A 1 74 ? -3.503 -3.196 0.959 1.00 96.81 74 LEU A N 1
ATOM 613 C CA . LEU A 1 74 ? -3.879 -1.780 0.851 1.00 96.81 74 LEU A CA 1
ATOM 614 C C . LEU A 1 74 ? -5.224 -1.506 1.523 1.00 96.81 74 LEU A C 1
ATOM 616 O O . LEU A 1 74 ? -5.334 -0.591 2.340 1.00 96.81 74 LEU A O 1
ATOM 620 N N . GLU A 1 75 ? -6.208 -2.366 1.275 1.00 96.88 75 GLU A N 1
ATOM 621 C CA . GLU A 1 75 ? -7.517 -2.261 1.912 1.00 96.88 75 GLU A CA 1
ATOM 622 C C . GLU A 1 75 ? -7.426 -2.402 3.435 1.00 96.88 75 GLU A C 1
ATOM 624 O O . GLU A 1 75 ? -8.047 -1.654 4.195 1.00 96.88 75 GLU A O 1
ATOM 629 N N . ARG A 1 76 ? -6.555 -3.294 3.917 1.00 97.00 76 ARG A N 1
ATOM 630 C CA . ARG A 1 76 ? -6.278 -3.417 5.349 1.00 97.00 76 ARG A CA 1
ATOM 631 C C . ARG A 1 76 ? -5.698 -2.129 5.938 1.00 97.00 76 ARG A C 1
ATOM 633 O O . ARG A 1 76 ? -6.089 -1.761 7.048 1.00 97.00 76 ARG A O 1
ATOM 640 N N . VAL A 1 77 ? -4.784 -1.466 5.228 1.00 97.38 77 VAL A N 1
ATOM 641 C CA . VAL A 1 77 ? -4.211 -0.175 5.641 1.00 97.38 77 VAL A CA 1
ATOM 642 C C . VAL A 1 77 ? -5.293 0.908 5.674 1.00 97.38 77 VAL A C 1
ATOM 644 O O . VAL A 1 77 ? -5.389 1.604 6.682 1.00 97.38 77 VAL A O 1
ATOM 647 N N . ARG A 1 78 ? -6.160 0.991 4.655 1.00 96.31 78 ARG A N 1
ATOM 648 C CA . ARG A 1 78 ? -7.308 1.918 4.603 1.00 96.31 78 ARG A CA 1
ATOM 649 C C . ARG A 1 78 ? -8.231 1.769 5.807 1.00 96.31 78 ARG A C 1
ATOM 651 O O . ARG A 1 78 ? -8.487 2.741 6.514 1.00 96.31 78 ARG A O 1
ATOM 658 N N . ILE A 1 79 ? -8.675 0.544 6.087 1.00 96.31 79 ILE A N 1
ATOM 659 C CA . ILE A 1 79 ? -9.565 0.256 7.221 1.00 96.31 79 ILE A CA 1
ATOM 660 C C . ILE A 1 79 ? -8.906 0.656 8.546 1.00 96.31 79 ILE A C 1
ATOM 662 O O . ILE A 1 79 ? -9.552 1.222 9.425 1.00 96.31 79 ILE A O 1
ATOM 666 N N . LEU A 1 80 ? -7.616 0.354 8.721 1.00 96.69 80 LEU A N 1
ATOM 667 C CA . LEU A 1 80 ? -6.891 0.722 9.937 1.00 96.69 80 LEU A CA 1
ATOM 668 C C . LEU A 1 80 ? -6.699 2.235 10.071 1.00 96.69 80 LEU A C 1
ATOM 670 O O . LEU A 1 80 ? -6.793 2.743 11.185 1.00 96.69 80 LEU A O 1
ATOM 674 N N . ALA A 1 81 ? -6.467 2.948 8.967 1.00 95.31 81 ALA A N 1
ATOM 675 C CA . ALA A 1 81 ? -6.387 4.405 8.962 1.00 95.31 81 ALA A CA 1
ATOM 676 C C . ALA A 1 81 ? -7.713 5.041 9.414 1.00 95.31 81 ALA A C 1
ATOM 678 O O . ALA A 1 81 ? -7.691 5.935 10.258 1.00 95.31 81 ALA A O 1
ATOM 679 N N . GLY A 1 82 ? -8.856 4.514 8.956 1.00 94.50 82 GLY A N 1
ATOM 680 C CA . GLY A 1 82 ? -10.180 4.922 9.445 1.00 94.50 82 GLY A CA 1
ATOM 681 C C . GLY A 1 82 ? -10.342 4.707 10.954 1.00 94.50 82 GLY A C 1
ATOM 682 O O . GLY A 1 82 ? -10.682 5.634 11.681 1.00 94.50 82 GLY A O 1
ATOM 683 N N . LYS A 1 83 ? -9.965 3.526 11.464 1.00 94.50 83 LYS A N 1
ATOM 684 C CA . LYS A 1 83 ? -10.010 3.229 12.912 1.00 94.50 83 LYS A CA 1
ATOM 685 C C . LYS A 1 83 ? -9.099 4.127 13.751 1.00 94.50 83 LYS A C 1
ATOM 687 O O . LYS A 1 83 ? -9.401 4.396 14.912 1.00 94.50 83 LYS A O 1
ATOM 692 N N . ILE A 1 84 ? -7.965 4.560 13.197 1.00 94.06 84 ILE A N 1
ATOM 693 C CA . ILE A 1 84 ? -7.074 5.533 13.843 1.00 94.06 84 ILE A CA 1
ATOM 694 C C . ILE A 1 84 ? -7.766 6.894 13.941 1.00 94.06 84 ILE A C 1
ATOM 696 O O . ILE A 1 84 ? -7.721 7.498 15.011 1.00 94.06 84 ILE A O 1
ATOM 700 N N . ALA A 1 85 ? -8.423 7.350 12.871 1.00 92.00 85 ALA A N 1
ATOM 701 C CA . ALA A 1 85 ? -9.172 8.606 12.869 1.00 92.00 85 ALA A CA 1
ATOM 702 C C . ALA A 1 85 ? -10.325 8.577 13.891 1.00 92.00 85 ALA A C 1
ATOM 704 O O . ALA A 1 85 ? -10.377 9.434 14.768 1.00 92.00 85 ALA A O 1
ATOM 705 N N . GLU A 1 86 ? -11.149 7.525 13.879 1.00 91.75 86 GLU A N 1
ATOM 706 C CA . GLU A 1 86 ? -12.243 7.328 14.846 1.00 91.75 86 GLU A CA 1
ATOM 707 C C . GLU A 1 86 ? -11.742 7.299 16.301 1.00 91.75 86 GLU A C 1
ATOM 709 O O . GLU A 1 86 ? -12.333 7.902 17.197 1.00 91.75 86 GLU A O 1
ATOM 714 N N . ALA A 1 87 ? -10.630 6.602 16.565 1.00 91.56 87 ALA A N 1
ATOM 715 C CA . ALA A 1 87 ? -10.035 6.568 17.899 1.00 91.56 87 ALA A CA 1
ATOM 716 C C . ALA A 1 87 ? -9.483 7.941 18.314 1.00 91.56 87 ALA A C 1
ATOM 718 O O . ALA A 1 87 ? -9.537 8.287 19.493 1.00 91.56 87 ALA A O 1
ATOM 719 N N . SER A 1 88 ? -8.965 8.727 17.368 1.00 88.62 88 SER A N 1
ATOM 720 C CA . SER A 1 88 ? -8.468 10.076 17.640 1.00 88.62 88 SER A CA 1
ATOM 721 C C . SER A 1 88 ? -9.588 11.026 18.072 1.00 88.62 88 SER A C 1
ATOM 723 O O . SER A 1 88 ? -9.353 11.870 18.933 1.00 88.62 88 SER A O 1
ATOM 725 N N . GLU A 1 89 ? -10.793 10.880 17.519 1.00 90.56 89 GLU A N 1
ATOM 726 C CA . GLU A 1 89 ? -11.959 11.705 17.870 1.00 90.56 89 GLU A CA 1
ATOM 727 C C . GLU A 1 89 ? -12.516 11.391 19.267 1.00 90.56 89 GLU A C 1
ATOM 729 O O . GLU A 1 89 ? -12.967 12.290 19.970 1.00 90.56 89 GLU A O 1
ATOM 734 N N . GLN A 1 90 ? -12.445 10.128 19.705 1.00 87.62 90 GLN A N 1
ATOM 735 C CA . GLN A 1 90 ? -12.968 9.703 21.014 1.00 87.62 90 GLN A CA 1
ATOM 736 C C . GLN A 1 90 ? -12.186 10.285 22.204 1.00 87.62 90 GLN A C 1
ATOM 738 O O . GLN A 1 90 ? -12.760 10.494 23.272 1.00 87.62 90 GLN A O 1
ATOM 743 N N . GLY A 1 91 ? -10.883 10.538 22.040 1.00 82.12 91 GLY A N 1
ATOM 744 C CA . GLY A 1 91 ? -10.025 11.089 23.092 1.00 82.12 91 GLY A CA 1
ATOM 745 C C . GLY A 1 91 ? -9.789 10.163 24.303 1.00 82.12 91 GLY A C 1
ATOM 746 O O . GLY A 1 91 ? -10.392 9.104 24.471 1.00 82.12 91 GLY A O 1
ATOM 747 N N . GLY A 1 92 ? -8.846 10.551 25.168 1.00 92.00 92 GLY A N 1
ATOM 748 C CA . GLY A 1 92 ? -8.519 9.832 26.408 1.00 92.00 92 GLY A CA 1
ATOM 749 C C . GLY A 1 92 ? -7.458 8.724 26.285 1.00 92.00 92 GLY A C 1
ATOM 750 O O . GLY A 1 92 ? -7.055 8.308 25.198 1.00 92.00 92 GLY A O 1
ATOM 751 N N . LEU A 1 93 ? -6.986 8.226 27.435 1.00 89.94 93 LEU A N 1
ATOM 752 C CA . LEU A 1 93 ? -5.871 7.265 27.526 1.00 89.94 93 LEU A CA 1
ATOM 753 C C . LEU A 1 93 ? -6.179 5.917 26.852 1.00 89.94 93 LEU A C 1
ATOM 755 O O . LEU A 1 93 ? -5.332 5.348 26.163 1.00 89.94 93 LEU A O 1
ATOM 759 N N . ALA A 1 94 ? -7.410 5.420 26.999 1.00 90.12 94 ALA A N 1
ATOM 760 C CA . ALA A 1 94 ? -7.843 4.179 26.358 1.00 90.12 94 ALA A CA 1
ATOM 761 C C . ALA A 1 94 ? -7.904 4.306 24.824 1.00 90.12 94 ALA A C 1
ATOM 763 O O . ALA A 1 94 ? -7.612 3.350 24.102 1.00 90.12 94 ALA A O 1
ATOM 764 N N . ALA A 1 95 ? -8.264 5.484 24.307 1.00 90.12 95 ALA A N 1
ATOM 765 C CA . ALA A 1 95 ? -8.244 5.757 22.876 1.00 90.12 95 ALA A CA 1
ATOM 766 C C . ALA A 1 95 ? -6.810 5.872 22.342 1.00 90.12 95 ALA A C 1
ATOM 768 O O . ALA A 1 95 ? -6.501 5.284 21.309 1.00 90.12 95 ALA A O 1
ATOM 769 N N . GLN A 1 96 ? -5.898 6.503 23.091 1.00 91.00 96 GLN A N 1
ATOM 770 C CA . GLN A 1 96 ? -4.474 6.551 22.739 1.00 91.00 96 GLN A CA 1
ATOM 771 C C . GLN A 1 96 ? -3.840 5.156 22.656 1.00 91.00 96 GLN A C 1
ATOM 773 O O . GLN A 1 96 ? -3.069 4.885 21.732 1.00 91.00 96 GLN A O 1
ATOM 778 N N . LEU A 1 97 ? -4.173 4.251 23.583 1.00 94.44 97 LEU A N 1
ATOM 779 C CA . LEU A 1 97 ? -3.671 2.877 23.545 1.00 94.44 97 LEU A CA 1
ATOM 780 C C . LEU A 1 97 ? -4.182 2.124 22.306 1.00 94.44 97 LEU A C 1
ATOM 782 O O . LEU A 1 97 ? -3.392 1.493 21.601 1.00 94.44 97 LEU A O 1
ATOM 786 N N . ARG A 1 98 ? -5.484 2.236 21.998 1.00 92.62 98 ARG A N 1
ATOM 787 C CA . ARG A 1 98 ? -6.079 1.651 20.782 1.00 92.62 98 ARG A CA 1
ATOM 788 C C . ARG A 1 98 ? -5.460 2.229 19.512 1.00 92.62 98 ARG A C 1
ATOM 790 O O . ARG A 1 98 ? -5.109 1.472 18.613 1.00 92.62 98 ARG A O 1
ATOM 797 N N . MET A 1 99 ? -5.252 3.542 19.467 1.00 92.94 99 MET A N 1
ATOM 798 C CA . MET A 1 99 ? -4.607 4.223 18.348 1.00 92.94 99 MET A CA 1
ATOM 799 C C . MET A 1 99 ? -3.197 3.677 18.100 1.00 92.94 99 MET A C 1
ATOM 801 O O . MET A 1 99 ? -2.883 3.290 16.976 1.00 92.94 99 MET A O 1
ATOM 805 N N . ARG A 1 100 ? -2.370 3.554 19.148 1.00 94.31 100 ARG A N 1
ATOM 806 C CA . ARG A 1 100 ? -1.029 2.951 19.044 1.00 94.31 100 ARG A CA 1
ATOM 807 C C . ARG A 1 100 ? -1.089 1.501 18.561 1.00 94.31 100 ARG A C 1
ATOM 809 O O . ARG A 1 100 ? -0.282 1.099 17.725 1.00 94.31 100 ARG A O 1
ATOM 816 N N . ALA A 1 101 ? -2.067 0.727 19.030 1.00 96.25 101 ALA A N 1
ATOM 817 C CA . ALA A 1 101 ? -2.272 -0.643 18.569 1.00 96.25 101 ALA A CA 1
ATOM 818 C C . ALA A 1 101 ? -2.660 -0.712 17.079 1.00 96.25 101 ALA A C 1
ATOM 820 O O . ALA A 1 101 ? -2.189 -1.599 16.363 1.00 96.25 101 ALA A O 1
ATOM 821 N N . TYR A 1 102 ? -3.486 0.213 16.581 1.00 96.81 102 TYR A N 1
ATOM 822 C CA . TYR A 1 102 ? -3.814 0.292 15.155 1.00 96.81 102 TYR A CA 1
ATOM 823 C C . TYR A 1 102 ? -2.628 0.771 14.314 1.00 96.81 102 TYR A C 1
ATOM 825 O O . TYR A 1 102 ? -2.377 0.197 13.258 1.00 96.81 102 TYR A O 1
ATOM 833 N N . GLN A 1 103 ? -1.843 1.734 14.797 1.00 95.56 103 GLN A N 1
ATOM 834 C CA . GLN A 1 103 ? -0.610 2.177 14.135 1.00 95.56 103 GLN A CA 1
ATOM 835 C C . GLN A 1 103 ? 0.402 1.033 13.991 1.00 95.56 103 GLN A C 1
ATOM 837 O O . GLN A 1 103 ? 0.966 0.843 12.915 1.00 95.56 103 GLN A O 1
ATOM 842 N N . ALA A 1 104 ? 0.578 0.212 15.031 1.00 97.44 104 ALA A N 1
ATOM 843 C CA . ALA A 1 104 ? 1.421 -0.980 14.953 1.00 97.44 104 ALA A CA 1
ATOM 844 C C . ALA A 1 104 ? 0.912 -1.977 13.893 1.00 97.44 104 ALA A C 1
ATOM 846 O O . ALA A 1 104 ? 1.700 -2.532 13.127 1.00 97.44 104 ALA A O 1
ATOM 847 N N . GLN A 1 105 ? -0.410 -2.162 13.791 1.00 97.12 105 GLN A N 1
ATOM 848 C CA . GLN A 1 105 ? -1.013 -3.002 12.750 1.00 97.12 105 GLN A CA 1
ATOM 849 C C . GLN A 1 105 ? -0.821 -2.428 11.340 1.00 97.12 105 GLN A C 1
ATOM 851 O O . GLN A 1 105 ? -0.591 -3.203 10.412 1.00 97.12 105 GLN A O 1
ATOM 856 N N . VAL A 1 106 ? -0.876 -1.101 11.168 1.00 97.50 106 VAL A N 1
ATOM 857 C CA . VAL A 1 106 ? -0.552 -0.440 9.892 1.00 97.50 106 VAL A CA 1
ATOM 858 C C . VAL A 1 106 ? 0.904 -0.704 9.526 1.00 97.50 106 VAL A C 1
ATOM 860 O O . VAL A 1 106 ? 1.174 -1.151 8.414 1.00 97.50 106 VAL A O 1
ATOM 863 N N . GLY A 1 107 ? 1.831 -0.511 10.470 1.00 96.75 107 GLY A N 1
ATOM 864 C CA . GLY A 1 107 ? 3.249 -0.807 10.265 1.00 96.75 107 GLY A CA 1
ATOM 865 C C . GLY A 1 107 ? 3.484 -2.258 9.838 1.00 96.75 107 GLY A C 1
ATOM 866 O O . GLY A 1 107 ? 4.215 -2.515 8.884 1.00 96.75 107 GLY A O 1
ATOM 867 N N . TYR A 1 108 ? 2.794 -3.211 10.470 1.00 97.69 108 TYR A N 1
ATOM 868 C CA . TYR A 1 108 ? 2.858 -4.623 10.090 1.00 97.69 108 TYR A CA 1
ATOM 869 C C . TYR A 1 108 ? 2.266 -4.905 8.698 1.00 97.69 108 TYR A C 1
ATOM 871 O O . TYR A 1 108 ? 2.837 -5.681 7.929 1.00 97.69 108 TYR A O 1
ATOM 879 N N . ALA A 1 109 ? 1.139 -4.280 8.347 1.00 97.31 109 ALA A N 1
ATOM 880 C CA . ALA A 1 109 ? 0.528 -4.426 7.027 1.00 97.31 109 ALA A CA 1
ATOM 881 C C . ALA A 1 109 ? 1.435 -3.864 5.918 1.00 97.31 109 ALA A C 1
ATOM 883 O O . ALA A 1 109 ? 1.675 -4.546 4.922 1.00 97.31 109 ALA A O 1
ATOM 884 N N . LEU A 1 110 ? 2.007 -2.673 6.127 1.00 97.31 110 LEU A N 1
ATOM 885 C CA . LEU A 1 110 ? 2.979 -2.066 5.216 1.00 97.31 110 LEU A CA 1
ATOM 886 C C . LEU A 1 110 ? 4.244 -2.917 5.090 1.00 97.31 110 LEU A C 1
ATOM 888 O O . LEU A 1 110 ? 4.733 -3.106 3.981 1.00 97.31 110 LEU A O 1
ATOM 892 N N . LEU A 1 111 ? 4.739 -3.496 6.187 1.00 97.19 111 LEU A N 1
ATOM 893 C CA . LEU A 1 111 ? 5.867 -4.425 6.138 1.00 97.19 111 LEU A CA 1
ATOM 894 C C . LEU A 1 111 ? 5.538 -5.663 5.294 1.00 97.19 111 LEU A C 1
ATOM 896 O O . LEU A 1 111 ? 6.338 -6.059 4.452 1.00 97.19 111 LEU A O 1
ATOM 900 N N . LYS 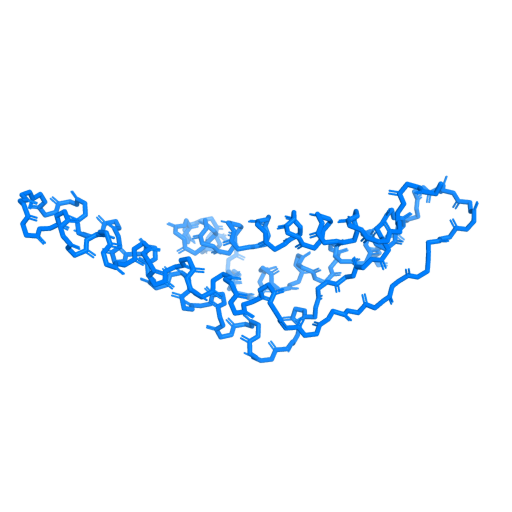A 1 112 ? 4.349 -6.255 5.462 1.00 96.69 112 LYS A N 1
ATOM 901 C CA . LYS A 1 112 ? 3.900 -7.379 4.624 1.00 96.69 112 LYS A CA 1
ATOM 902 C C . LYS A 1 112 ? 3.850 -7.008 3.144 1.00 96.69 112 LYS A C 1
ATOM 904 O O . LYS A 1 112 ? 4.373 -7.759 2.325 1.00 96.69 112 LYS A O 1
ATOM 909 N N . LEU A 1 113 ? 3.275 -5.854 2.807 1.00 97.12 113 LEU A N 1
ATOM 910 C CA . LEU A 1 113 ? 3.255 -5.331 1.436 1.00 97.12 113 LEU A CA 1
ATOM 911 C C . LEU A 1 113 ? 4.677 -5.113 0.897 1.00 97.12 113 LEU A C 1
ATOM 913 O O . LEU A 1 113 ? 5.004 -5.488 -0.231 1.00 97.12 113 LEU A O 1
ATOM 917 N N . TYR A 1 114 ? 5.562 -4.582 1.737 1.00 96.56 114 TYR A N 1
ATOM 918 C CA . TYR A 1 114 ? 6.970 -4.379 1.425 1.00 96.56 114 TYR A CA 1
ATOM 919 C C . TYR A 1 114 ? 7.761 -5.688 1.266 1.00 96.56 114 TYR A C 1
ATOM 921 O O . TYR A 1 114 ? 8.847 -5.664 0.703 1.00 96.56 114 TYR A O 1
ATOM 929 N N . LEU A 1 115 ? 7.247 -6.841 1.690 1.00 95.94 115 LEU A N 1
ATOM 930 C CA . LEU A 1 115 ? 7.917 -8.135 1.511 1.00 95.94 115 LEU A CA 1
ATOM 931 C C . LEU A 1 115 ? 7.341 -8.978 0.363 1.00 95.94 115 LEU A C 1
ATOM 933 O O . LEU A 1 115 ? 7.909 -10.017 0.036 1.00 95.94 115 LEU A O 1
ATOM 937 N N . LEU A 1 116 ? 6.253 -8.543 -0.284 1.00 95.31 116 LEU A N 1
ATOM 938 C CA . LEU A 1 116 ? 5.694 -9.226 -1.460 1.00 95.31 116 LEU A CA 1
ATOM 939 C C . LEU A 1 116 ? 6.711 -9.314 -2.622 1.00 95.31 116 LEU A C 1
ATOM 941 O O . LEU A 1 116 ? 7.680 -8.559 -2.661 1.00 95.31 116 LEU A O 1
ATOM 945 N N . PRO A 1 117 ? 6.566 -10.221 -3.593 1.00 92.25 117 PRO A N 1
ATOM 946 C CA . PRO A 1 117 ? 7.420 -10.181 -4.778 1.00 92.25 117 PRO A CA 1
ATOM 947 C C . PRO A 1 117 ? 7.217 -8.869 -5.556 1.00 92.25 117 PRO A C 1
ATOM 949 O O . PRO A 1 117 ? 6.127 -8.301 -5.565 1.00 92.25 117 PRO A O 1
ATOM 952 N N . THR A 1 118 ? 8.279 -8.375 -6.192 1.00 92.69 118 THR A N 1
ATOM 953 C CA . THR A 1 118 ? 8.219 -7.230 -7.111 1.00 92.69 118 THR A CA 1
ATOM 954 C C . THR A 1 118 ? 8.622 -7.649 -8.510 1.00 92.69 118 THR A C 1
ATOM 956 O O . THR A 1 118 ? 9.363 -8.617 -8.698 1.00 92.69 118 THR A O 1
ATOM 959 N N . ILE A 1 119 ? 8.173 -6.880 -9.495 1.00 92.44 119 ILE A N 1
ATOM 960 C CA . ILE A 1 119 ? 8.499 -7.097 -10.897 1.00 92.44 119 ILE A CA 1
ATOM 961 C C . ILE A 1 119 ? 9.830 -6.398 -11.181 1.00 92.44 119 ILE A C 1
ATOM 963 O O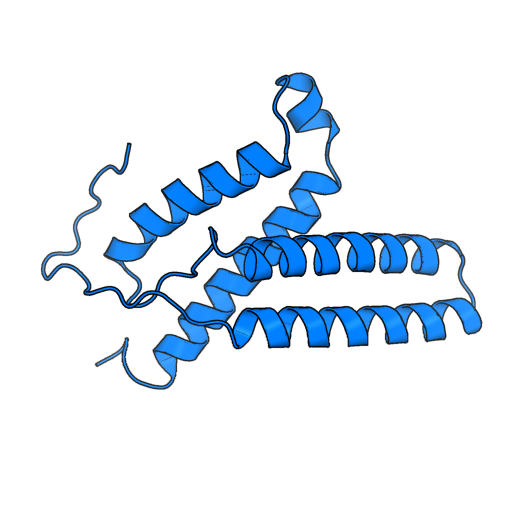 . ILE A 1 119 ? 10.021 -5.221 -10.860 1.00 92.44 119 ILE A O 1
ATOM 967 N N . LYS A 1 120 ? 10.790 -7.138 -11.740 1.00 90.06 120 LYS A N 1
ATOM 968 C CA . LYS A 1 120 ? 12.072 -6.573 -12.179 1.00 90.06 120 LYS A CA 1
ATOM 969 C C . LYS A 1 120 ? 11.849 -5.783 -13.465 1.00 90.06 120 LYS A C 1
ATOM 971 O O . LYS A 1 120 ? 11.141 -6.257 -14.345 1.00 90.06 120 LYS A O 1
ATOM 976 N N . ASN A 1 121 ? 12.483 -4.622 -13.571 1.00 89.44 121 ASN A N 1
ATOM 977 C CA . ASN A 1 121 ? 12.423 -3.793 -14.765 1.00 89.44 121 ASN A CA 1
ATOM 978 C C . ASN A 1 121 ? 13.834 -3.440 -15.251 1.00 89.44 121 ASN A C 1
ATOM 980 O O . ASN A 1 121 ? 14.696 -3.051 -14.457 1.00 89.44 121 ASN A O 1
ATOM 984 N N . GLU A 1 122 ? 14.062 -3.584 -16.554 1.00 85.94 122 GLU A N 1
ATOM 985 C CA . GLU A 1 122 ? 15.291 -3.146 -17.208 1.00 85.94 122 GLU A CA 1
ATOM 986 C C . GLU A 1 122 ? 15.093 -1.735 -17.750 1.00 85.94 122 GLU A C 1
ATOM 988 O O . GLU A 1 122 ? 14.204 -1.479 -18.556 1.00 85.94 122 GLU A O 1
ATOM 993 N N . ILE A 1 123 ? 15.919 -0.804 -17.279 1.00 84.25 123 ILE A N 1
ATOM 994 C CA . ILE A 1 123 ? 15.766 0.607 -17.625 1.00 84.25 123 ILE A CA 1
ATOM 995 C C . ILE A 1 123 ? 16.280 0.826 -19.055 1.00 84.25 123 ILE A C 1
ATOM 997 O O . ILE A 1 123 ? 17.408 0.410 -19.354 1.00 84.25 123 ILE A O 1
ATOM 1001 N N . PRO A 1 124 ? 15.507 1.497 -19.930 1.00 81.38 124 PRO A N 1
ATOM 1002 C CA . PRO A 1 124 ? 15.941 1.807 -21.285 1.00 81.38 124 PRO A CA 1
ATOM 1003 C C . PRO A 1 124 ? 17.291 2.535 -21.311 1.00 81.38 124 PRO A C 1
ATOM 1005 O O . PRO A 1 124 ? 17.546 3.446 -20.525 1.00 81.38 124 PRO A O 1
ATOM 1008 N N . ARG A 1 125 ? 18.163 2.170 -22.262 1.00 74.62 125 ARG A N 1
ATOM 1009 C CA . ARG A 1 125 ? 19.499 2.787 -22.418 1.00 74.62 125 ARG A CA 1
ATOM 1010 C C . ARG A 1 125 ? 19.444 4.274 -22.771 1.00 74.62 125 ARG A C 1
ATOM 1012 O O . ARG A 1 125 ? 20.427 4.985 -22.590 1.00 74.62 125 ARG A O 1
ATOM 1019 N N . THR A 1 126 ? 18.317 4.738 -23.298 1.00 74.31 126 THR A N 1
ATOM 1020 C CA . THR A 1 126 ? 18.091 6.136 -23.650 1.00 74.31 126 THR A CA 1
ATOM 1021 C C . THR A 1 126 ? 16.910 6.646 -22.840 1.00 74.31 126 THR A C 1
ATOM 1023 O O . THR A 1 126 ? 15.780 6.226 -23.066 1.00 74.31 126 THR A O 1
ATOM 1026 N N . SER A 1 127 ? 17.175 7.552 -21.899 1.00 63.66 127 SER A N 1
ATOM 1027 C CA . SER A 1 127 ? 16.129 8.203 -21.111 1.00 63.66 127 SER A CA 1
ATOM 1028 C C . SER A 1 127 ? 15.487 9.301 -21.960 1.00 63.66 127 SER A C 1
ATOM 1030 O O . SER A 1 127 ? 16.081 10.354 -22.189 1.00 63.66 127 SER A O 1
ATOM 1032 N N . ARG A 1 128 ? 14.312 9.017 -22.520 1.00 70.69 128 ARG A N 1
ATOM 1033 C CA . ARG A 1 128 ? 13.441 9.986 -23.198 1.00 70.69 128 ARG A CA 1
ATOM 1034 C C . ARG A 1 128 ? 12.041 9.769 -22.653 1.00 70.69 128 ARG A C 1
ATOM 1036 O O . ARG A 1 128 ? 11.645 8.617 -22.520 1.00 70.69 128 ARG A O 1
ATOM 1043 N N . LEU A 1 129 ? 11.312 10.848 -22.378 1.00 71.75 129 LEU A N 1
ATOM 1044 C CA . LEU A 1 129 ? 9.920 10.753 -21.953 1.00 71.75 129 LEU A CA 1
ATOM 1045 C C . LEU A 1 129 ? 9.093 10.190 -23.115 1.00 71.75 129 LEU A C 1
ATOM 1047 O O . LEU A 1 129 ? 8.847 10.893 -24.096 1.00 71.75 129 LEU A O 1
ATOM 1051 N N . GLN A 1 130 ? 8.722 8.914 -23.029 1.00 73.00 130 GLN A N 1
ATOM 1052 C CA . GLN A 1 130 ? 7.797 8.292 -23.973 1.00 73.00 130 GLN A CA 1
ATOM 1053 C C . GLN A 1 130 ? 6.375 8.348 -23.401 1.00 73.00 130 GLN A C 1
ATOM 1055 O O . GLN A 1 130 ? 6.204 8.052 -22.212 1.00 73.00 130 GLN A O 1
ATOM 1060 N N . PRO A 1 131 ? 5.366 8.739 -24.203 1.00 70.19 131 PRO A N 1
ATOM 1061 C CA . PRO A 1 131 ? 3.976 8.702 -23.768 1.00 70.19 131 PRO A CA 1
ATOM 1062 C C . PRO A 1 131 ? 3.550 7.253 -23.504 1.00 70.19 131 PRO A C 1
ATOM 1064 O O . PRO A 1 131 ? 3.897 6.354 -24.267 1.00 70.19 131 PRO A O 1
ATOM 1067 N N . ALA A 1 132 ? 2.804 7.047 -22.421 1.00 62.53 132 ALA A N 1
ATOM 1068 C CA . ALA A 1 132 ? 2.241 5.759 -22.035 1.00 62.53 132 ALA A CA 1
ATOM 1069 C C . ALA A 1 132 ? 0.718 5.907 -21.976 1.00 62.53 132 ALA A C 1
ATOM 1071 O O . ALA A 1 132 ? 0.182 6.198 -20.909 1.00 62.53 132 ALA A O 1
ATOM 1072 N N . TYR A 1 133 ? 0.048 5.786 -23.125 1.00 59.22 133 TYR A N 1
ATOM 1073 C CA . TYR A 1 133 ? -1.413 5.839 -23.234 1.00 59.22 133 TYR A CA 1
ATOM 1074 C C . TYR A 1 133 ? -1.887 4.861 -24.304 1.00 59.22 133 TYR A C 1
ATOM 1076 O O . TYR A 1 133 ? -1.336 4.931 -25.427 1.00 59.22 133 TYR A O 1
#

Secondary structure (DSSP, 8-state):
--SSTHHHHHHHHHHHHHHHHHHHHHHH-HHHHHHHT--HHHHHHHHHHHHHHHHTTT-SEEE-TT-HHHHHHHHHHHHHHHHHHHHHHH-SHHHHHHHHHHHHHHHHHHHHHHHS-EEE-PPPSS-------

Foldseek 3Di:
DCQDDVNLLVVLLVQLVVLLVQLLVQVVPCVVVVVVVHDSLVVSVVVLVQVQVQCLQPHQWHQPCVPPLLSVLSVLLNVLVVLLVVLVVVDDDVSVVVNVVSVVVNVVSSVVSSPDDIDGHDHDPDRDRDDDD

Sequence (133 aa):
HLLTGGNKLWVRFFLLAVYATMYVRDHVRPEFHKALDIDPTEYDFEVYRITSEISRQVFPVVLDTDNPKFRAGLERVRILAGKIAEASEQGGLAAQLRMRAYQAQVGYALLKLYLLPTIKNEIPRTSRLQPAY

Radius of gyration: 17.2 Å; chains: 1; bounding box: 45×24×52 Å